Protein AF-S4NXZ8-F1 (afdb_monomer)

Mean predicted aligned error: 12.27 Å

Foldseek 3Di:
DDPPQQQAAQPPRDNPADKDAQDDPPPPDPPDDRPNQVLCCVQPVDHDDPPDPGHRIHGPVVSVVSVVSSVVVVVVVVVVVVVVVVVVPPPDDDDDPPPPDDDDDDDDDDD

Nearest PDB structures (foldseek):
  7pok-assembly1_B  TM=7.492E-01  e=6.296E-05  Drosophila melanogaster
  7pok-assembly1_D  TM=7.449E-01  e=8.823E-05  Drosophila melanogaster
  7pok-assembly1_C  TM=7.706E-01  e=1.983E-04  Drosophila melanogaster
  7pok-assembly1_A  TM=7.035E-01  e=1.010E-04  Drosophila melanogaster
  1pzw-assembly1_A-2  TM=8.203E-01  e=2.252E-03  Drosophila melanogaster

Secondary structure (DSSP, 8-state):
----GGGS-TTT---SS-EEESS-TT-S-TTSPPHHHHHHHHHH-----TT-SS--EEEHHHHHHHHHHHHHHHHHHHHHHHHHHHHTTTTS--------PPPP-------

Organism: NCBI:txid116150

pLDDT: mean 80.73, std 17.89, range [43.72, 98.25]

Structure (mmCIF, N/CA/C/O backbone):
data_AF-S4NXZ8-F1
#
_entry.id   AF-S4NXZ8-F1
#
loop_
_atom_site.group_PDB
_atom_site.id
_atom_site.type_symbol
_atom_site.label_atom_id
_atom_site.label_alt_id
_atom_site.label_comp_id
_atom_site.label_asym_id
_atom_site.label_entity_id
_atom_site.label_seq_id
_atom_site.pdbx_PDB_ins_code
_atom_site.Cartn_x
_atom_site.Cartn_y
_atom_site.Cartn_z
_atom_site.occupancy
_atom_site.B_iso_or_equiv
_atom_site.auth_seq_id
_atom_site.auth_comp_id
_atom_site.auth_asym_id
_atom_site.auth_atom_id
_atom_site.pdbx_PDB_model_num
ATOM 1 N N . MET A 1 1 ? 6.115 -3.157 -27.916 1.00 43.72 1 MET A N 1
ATOM 2 C CA . MET A 1 1 ?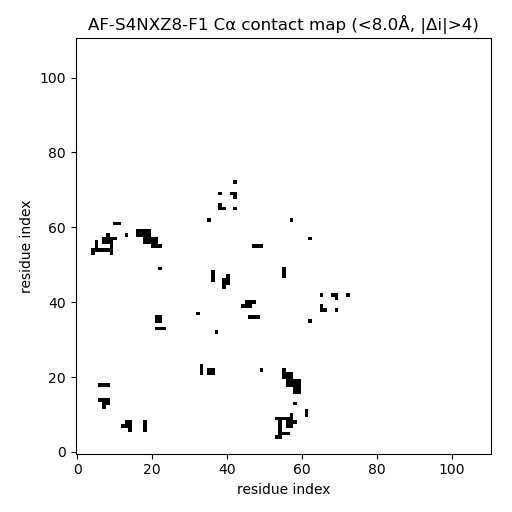 6.907 -2.262 -27.044 1.00 43.72 1 MET A CA 1
ATOM 3 C C . MET A 1 1 ? 7.213 -3.036 -25.778 1.00 43.72 1 MET A C 1
ATOM 5 O O . MET A 1 1 ? 6.269 -3.513 -25.167 1.00 43.72 1 MET A O 1
ATOM 9 N N . ASN A 1 2 ? 8.486 -3.219 -25.425 1.00 53.56 2 ASN A N 1
ATOM 10 C CA . ASN A 1 2 ? 8.851 -3.843 -24.152 1.00 53.56 2 ASN A CA 1
ATOM 11 C C . ASN A 1 2 ? 8.719 -2.778 -23.059 1.00 53.56 2 ASN A C 1
ATOM 13 O O . ASN A 1 2 ? 9.455 -1.791 -23.074 1.00 53.56 2 ASN A O 1
ATOM 17 N N . VAL A 1 3 ? 7.749 -2.932 -22.159 1.00 58.12 3 VAL A N 1
ATOM 18 C CA . VAL A 1 3 ? 7.649 -2.078 -20.973 1.00 58.12 3 VAL A CA 1
ATOM 19 C C . VAL A 1 3 ? 8.733 -2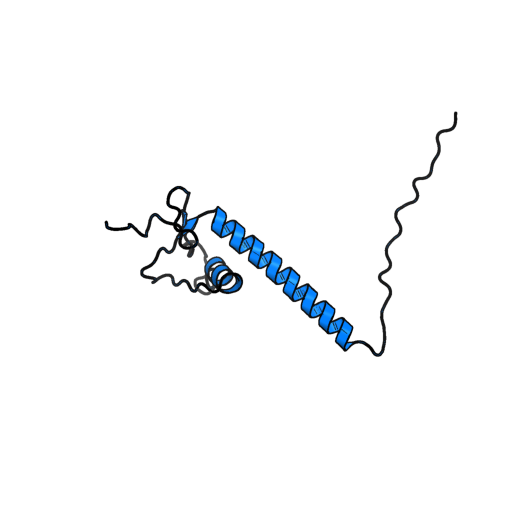.549 -20.013 1.00 58.12 3 VAL A C 1
ATOM 21 O O . VAL A 1 3 ? 8.715 -3.694 -19.576 1.00 58.12 3 VAL A O 1
ATOM 24 N N . ASN A 1 4 ? 9.711 -1.693 -19.719 1.00 69.12 4 ASN A N 1
ATOM 25 C CA . ASN A 1 4 ? 10.643 -1.967 -18.634 1.00 69.12 4 ASN A CA 1
ATOM 26 C C . ASN A 1 4 ? 9.892 -1.721 -17.314 1.00 69.12 4 ASN A C 1
ATOM 28 O O . ASN A 1 4 ? 9.659 -0.572 -16.928 1.00 69.12 4 ASN A O 1
ATOM 32 N N . TYR A 1 5 ? 9.458 -2.810 -16.683 1.00 73.75 5 TYR A N 1
ATOM 33 C CA . TYR A 1 5 ? 8.705 -2.794 -15.430 1.00 73.75 5 TYR A CA 1
ATOM 34 C C . TYR A 1 5 ? 9.526 -2.232 -14.257 1.00 73.75 5 TYR A C 1
ATOM 36 O O . TYR A 1 5 ? 8.952 -1.650 -13.341 1.00 73.75 5 TYR A O 1
ATOM 44 N N . ASP A 1 6 ? 10.857 -2.260 -14.333 1.00 70.62 6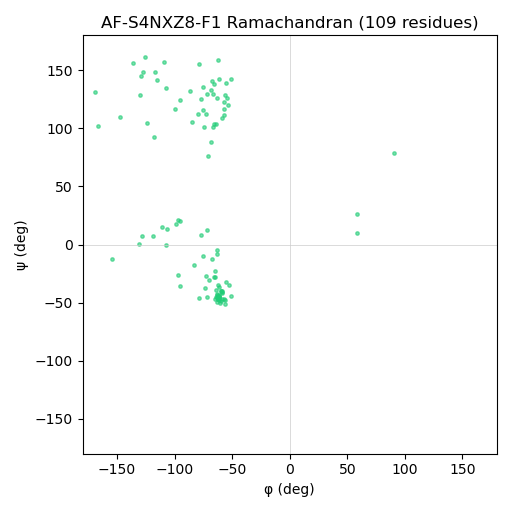 ASP A N 1
ATOM 45 C CA . ASP A 1 6 ? 11.748 -1.732 -13.287 1.00 70.62 6 ASP A CA 1
ATOM 46 C C . ASP A 1 6 ? 11.682 -0.203 -13.155 1.00 70.62 6 ASP A C 1
ATOM 48 O O . ASP A 1 6 ? 12.180 0.371 -12.187 1.00 70.62 6 ASP A O 1
ATOM 52 N N . ARG A 1 7 ? 11.065 0.482 -14.127 1.00 84.56 7 ARG A N 1
ATOM 53 C CA . ARG A 1 7 ? 11.005 1.950 -14.209 1.00 84.56 7 ARG A CA 1
ATOM 54 C C . ARG A 1 7 ? 9.621 2.535 -13.965 1.00 84.56 7 ARG A C 1
ATOM 56 O O . ARG A 1 7 ? 9.396 3.700 -14.292 1.00 84.56 7 ARG A O 1
ATOM 63 N N . VAL A 1 8 ? 8.685 1.766 -13.415 1.00 93.38 8 VAL A N 1
ATOM 64 C CA . VAL A 1 8 ? 7.338 2.256 -13.096 1.00 93.38 8 VAL A CA 1
ATOM 65 C C . VAL A 1 8 ? 6.957 1.967 -11.650 1.00 93.38 8 VAL A C 1
ATOM 67 O O . VAL A 1 8 ? 7.338 0.960 -11.065 1.00 93.38 8 VAL A O 1
ATOM 70 N N . CYS A 1 9 ? 6.154 2.856 -11.072 1.00 95.19 9 CYS A N 1
ATOM 71 C CA . CYS A 1 9 ? 5.552 2.636 -9.764 1.00 95.19 9 CYS A CA 1
ATOM 72 C C . CYS A 1 9 ? 4.546 1.478 -9.814 1.00 95.19 9 CYS A C 1
ATOM 74 O O . CYS A 1 9 ? 3.599 1.512 -10.601 1.00 95.19 9 CYS A O 1
ATOM 76 N N . ARG A 1 10 ? 4.674 0.520 -8.896 1.00 95.38 10 ARG A N 1
ATOM 77 C CA . ARG A 1 10 ? 3.772 -0.629 -8.741 1.00 95.38 10 ARG A CA 1
ATOM 78 C C . ARG A 1 10 ? 2.298 -0.258 -8.560 1.00 95.38 10 ARG A C 1
ATOM 80 O O . ARG A 1 10 ? 1.432 -0.999 -9.010 1.00 95.38 10 ARG A O 1
ATOM 87 N N . LEU A 1 11 ? 2.010 0.877 -7.920 1.00 95.94 11 LEU A N 1
ATOM 88 C CA . LEU A 1 11 ? 0.641 1.276 -7.565 1.00 95.94 11 LEU A CA 1
ATOM 89 C C . LEU A 1 11 ? -0.014 2.243 -8.559 1.00 95.94 11 LEU A C 1
ATOM 91 O O . LEU A 1 11 ? -1.236 2.278 -8.645 1.00 95.94 11 LEU A O 1
ATOM 95 N N . CYS A 1 12 ? 0.764 3.043 -9.294 1.00 95.88 12 CYS A N 1
ATOM 96 C CA . CYS A 1 12 ? 0.208 4.063 -10.197 1.00 95.88 12 CYS A CA 1
ATOM 97 C C . CYS A 1 12 ? 0.795 4.063 -11.610 1.00 95.88 12 CYS A C 1
ATOM 99 O O . CYS A 1 12 ? 0.422 4.912 -12.414 1.00 95.88 12 CYS A O 1
ATOM 101 N N . LEU A 1 13 ? 1.734 3.159 -11.906 1.00 94.50 13 LEU A N 1
ATOM 102 C CA . LEU A 1 13 ? 2.424 3.017 -13.193 1.00 94.50 13 LEU A CA 1
ATOM 103 C C . LEU A 1 13 ? 3.195 4.263 -13.671 1.00 94.50 13 LEU A C 1
ATOM 105 O O . LEU A 1 13 ? 3.683 4.298 -14.798 1.00 94.50 13 LEU A O 1
ATOM 109 N N . SER A 1 14 ? 3.357 5.284 -12.821 1.00 93.88 14 SER A N 1
ATOM 110 C CA . SER A 1 14 ? 4.161 6.465 -13.150 1.00 93.88 14 SER A CA 1
ATOM 111 C C . SER A 1 14 ? 5.647 6.114 -13.237 1.00 93.88 14 SER A C 1
ATOM 113 O O . SER A 1 14 ? 6.184 5.483 -12.327 1.00 93.88 14 SER A O 1
ATOM 115 N N . SER A 1 15 ? 6.307 6.583 -14.299 1.00 88.12 15 SER A N 1
ATOM 116 C CA . SER A 1 15 ? 7.753 6.456 -14.547 1.00 88.12 15 SER A CA 1
ATOM 117 C C . SER A 1 15 ? 8.538 7.759 -14.371 1.00 88.12 15 SER A C 1
ATOM 119 O O . SER A 1 15 ? 9.750 7.790 -14.560 1.00 88.12 15 SER A O 1
ATOM 121 N N . ARG A 1 16 ? 7.862 8.866 -14.034 1.00 81.06 16 ARG A N 1
ATOM 122 C CA . ARG A 1 16 ? 8.462 10.215 -13.962 1.00 81.06 16 ARG A CA 1
ATOM 123 C C . ARG A 1 16 ? 8.868 10.626 -12.544 1.00 81.06 16 ARG A C 1
ATOM 125 O O . ARG A 1 16 ? 8.925 11.815 -12.242 1.00 81.06 16 ARG A O 1
ATOM 132 N N . CYS A 1 17 ? 9.064 9.666 -11.650 1.00 83.69 17 CYS A N 1
ATOM 133 C CA . CYS A 1 17 ? 9.272 9.926 -10.230 1.00 83.69 17 CYS A CA 1
ATOM 134 C C . CYS A 1 17 ? 10.409 9.067 -9.685 1.00 83.69 17 CYS A C 1
ATOM 136 O O . CYS A 1 17 ? 10.679 7.991 -10.212 1.00 83.69 17 CYS A O 1
ATOM 138 N N . GLU A 1 18 ? 11.018 9.528 -8.593 1.00 89.50 18 GLU A N 1
ATOM 139 C CA . GLU A 1 18 ? 11.878 8.690 -7.761 1.00 89.50 18 GLU A CA 1
ATOM 140 C C . GLU A 1 18 ? 11.089 7.455 -7.298 1.00 89.50 18 GLU A C 1
ATOM 142 O O . GLU A 1 18 ? 9.960 7.570 -6.797 1.00 89.50 18 GLU A O 1
ATOM 147 N N . LEU A 1 19 ? 11.684 6.285 -7.516 1.00 92.31 19 LEU A N 1
ATOM 148 C CA . LEU A 1 19 ? 11.152 4.987 -7.137 1.00 92.31 19 LEU A CA 1
ATOM 149 C C . LEU A 1 19 ? 11.954 4.452 -5.951 1.00 92.31 19 LEU A C 1
ATOM 151 O O . LEU A 1 19 ? 13.180 4.517 -5.943 1.00 92.31 19 LEU A O 1
ATOM 155 N N . LEU A 1 20 ? 11.239 3.939 -4.959 1.00 90.88 20 LEU A N 1
ATOM 156 C CA . LEU A 1 20 ? 11.778 3.369 -3.733 1.00 90.88 20 LEU A CA 1
ATOM 157 C C . LEU A 1 20 ? 11.447 1.871 -3.697 1.00 90.88 20 LEU A C 1
ATOM 159 O O . LEU A 1 20 ? 10.328 1.504 -4.084 1.00 90.88 20 LEU A O 1
ATOM 163 N N . PRO A 1 21 ? 12.365 1.016 -3.221 1.00 91.69 21 PRO A N 1
ATOM 164 C CA . PRO A 1 21 ? 12.102 -0.410 -3.101 1.00 91.69 21 PRO A CA 1
ATOM 165 C C . PRO A 1 21 ? 11.016 -0.663 -2.056 1.00 91.69 21 PRO A C 1
ATOM 167 O O . PRO A 1 21 ? 11.003 -0.050 -0.986 1.00 91.69 21 PRO A O 1
ATOM 170 N N . ILE A 1 22 ? 10.100 -1.583 -2.359 1.00 92.38 22 ILE A N 1
ATOM 171 C CA . ILE A 1 22 ? 9.091 -2.045 -1.392 1.00 92.38 22 ILE A CA 1
ATOM 172 C C . ILE A 1 22 ? 9.736 -2.938 -0.316 1.00 92.38 22 ILE A C 1
ATOM 174 O O . ILE A 1 22 ? 9.255 -2.969 0.818 1.00 92.38 22 ILE A O 1
ATOM 178 N N . PHE A 1 23 ? 10.845 -3.597 -0.667 1.00 90.44 23 PHE A N 1
ATOM 179 C CA . PHE A 1 23 ? 11.637 -4.511 0.158 1.00 90.44 23 PHE A CA 1
ATOM 180 C C . PHE A 1 23 ? 13.058 -3.924 0.326 1.00 90.44 23 PHE A C 1
ATOM 182 O O . PHE A 1 23 ? 13.893 -4.087 -0.564 1.00 90.44 23 PHE A O 1
ATOM 189 N N . PRO A 1 24 ? 13.344 -3.137 1.384 1.00 80.31 24 PRO A N 1
ATOM 190 C CA . PRO A 1 24 ? 14.668 -2.551 1.599 1.00 80.31 24 PRO A CA 1
ATOM 191 C C . PRO A 1 24 ? 15.669 -3.596 2.107 1.00 80.31 24 PRO A C 1
ATOM 193 O O . PRO A 1 24 ? 15.385 -4.306 3.061 1.00 80.31 24 PRO A O 1
ATO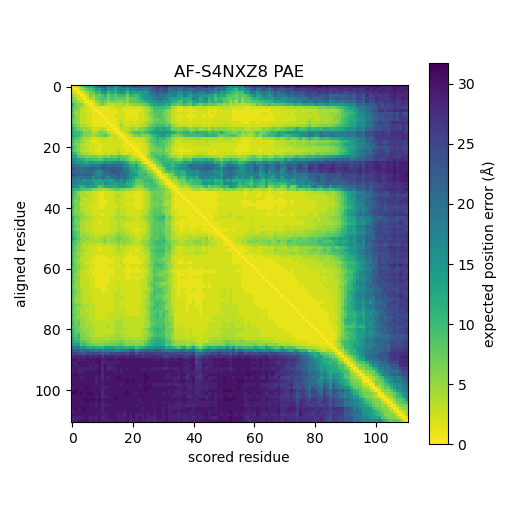M 196 N N . THR A 1 25 ? 16.884 -3.614 1.560 1.00 71.94 25 THR A N 1
ATOM 197 C CA . THR A 1 25 ? 17.943 -4.585 1.910 1.00 71.94 25 THR A CA 1
ATOM 198 C C . THR A 1 25 ? 18.659 -4.307 3.243 1.00 71.94 25 THR A C 1
ATOM 200 O O . THR A 1 25 ? 19.702 -4.893 3.512 1.00 71.94 25 THR A O 1
ATOM 203 N N . THR A 1 26 ? 18.188 -3.346 4.044 1.00 63.47 26 THR A N 1
ATOM 204 C CA . THR A 1 26 ? 18.895 -2.847 5.242 1.00 63.47 26 THR A CA 1
ATOM 205 C C . THR A 1 26 ? 18.130 -3.057 6.548 1.00 63.47 26 THR A C 1
ATOM 207 O O . THR A 1 26 ? 18.546 -2.523 7.575 1.00 63.47 26 THR A O 1
ATOM 210 N N . SER A 1 27 ? 17.003 -3.772 6.544 1.00 56.19 27 SER A N 1
ATOM 211 C CA . SER A 1 27 ? 16.384 -4.222 7.794 1.00 56.19 27 SER A CA 1
ATOM 212 C C . SER A 1 27 ? 17.231 -5.353 8.368 1.00 56.19 27 SER A C 1
ATOM 214 O O . SER A 1 27 ? 17.316 -6.420 7.779 1.00 56.19 27 SER A O 1
ATOM 216 N N . SER A 1 28 ? 17.877 -5.104 9.506 1.00 51.22 28 SER A N 1
ATOM 217 C CA . SER A 1 28 ? 18.798 -6.035 10.173 1.00 51.22 28 SER A CA 1
ATOM 218 C C . SER A 1 28 ? 18.160 -7.344 10.661 1.00 51.22 28 SER A C 1
ATOM 220 O O . SER A 1 28 ? 18.888 -8.209 11.137 1.00 51.22 28 SER A O 1
ATOM 222 N N . ASP A 1 29 ? 16.839 -7.492 10.544 1.00 50.81 29 ASP A N 1
ATOM 223 C CA . ASP A 1 29 ? 16.087 -8.681 10.935 1.00 50.81 29 ASP A CA 1
ATOM 224 C C . ASP A 1 29 ? 15.282 -9.213 9.739 1.00 50.81 29 ASP A C 1
ATOM 226 O O . ASP A 1 29 ? 14.236 -8.679 9.374 1.00 50.81 29 ASP A O 1
ATOM 230 N N . GLU A 1 30 ? 15.765 -10.311 9.154 1.00 53.44 30 GLU A N 1
ATOM 231 C CA . GLU A 1 30 ? 15.117 -11.077 8.071 1.00 53.44 30 GLU A CA 1
ATOM 232 C C . GLU A 1 30 ? 13.770 -11.706 8.496 1.00 53.44 30 GLU A C 1
ATOM 234 O O . GLU A 1 30 ? 13.056 -12.292 7.683 1.00 53.44 30 GLU A O 1
ATOM 239 N N . SER A 1 31 ? 13.426 -11.643 9.787 1.00 50.41 31 SER A N 1
ATOM 240 C CA . SER A 1 31 ? 12.203 -12.224 10.346 1.00 50.41 31 SER A CA 1
ATOM 241 C C . SER A 1 31 ? 10.966 -11.343 10.193 1.00 50.41 31 SER A C 1
ATOM 243 O O . SER A 1 31 ? 9.852 -11.855 10.325 1.00 50.41 31 SER A O 1
ATOM 245 N N . ASP A 1 32 ? 11.136 -10.045 9.932 1.00 53.69 32 ASP A N 1
ATOM 246 C CA . ASP A 1 32 ? 10.012 -9.118 9.855 1.00 53.69 32 ASP A CA 1
ATOM 247 C C . ASP A 1 32 ? 9.553 -8.929 8.405 1.00 53.69 32 ASP A C 1
ATOM 249 O O . ASP A 1 32 ? 10.337 -8.525 7.541 1.00 53.69 32 ASP A O 1
ATOM 253 N N . PRO A 1 33 ? 8.265 -9.179 8.097 1.00 59.50 33 PRO A N 1
ATOM 254 C CA . PRO A 1 33 ? 7.746 -8.904 6.771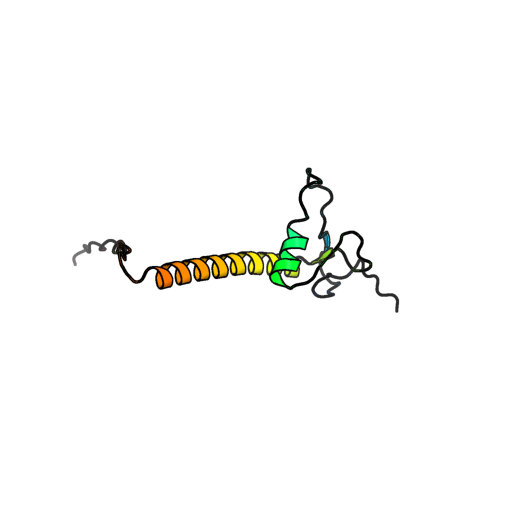 1.00 59.50 33 PRO A CA 1
ATOM 255 C C . PRO A 1 33 ? 7.869 -7.402 6.472 1.00 59.50 33 PRO A C 1
ATOM 257 O O . PRO A 1 33 ? 7.615 -6.573 7.354 1.00 59.50 33 PRO A O 1
ATOM 260 N N . PRO A 1 34 ? 8.188 -7.014 5.225 1.00 73.50 34 PRO A N 1
ATOM 261 C CA . PRO A 1 34 ? 8.360 -5.615 4.877 1.00 73.50 34 PRO A CA 1
ATOM 262 C C . PRO A 1 34 ? 7.096 -4.827 5.202 1.00 73.50 34 PRO A C 1
ATOM 264 O O . PRO A 1 34 ? 6.026 -5.038 4.619 1.00 73.50 34 PRO A O 1
ATOM 267 N N . VAL A 1 35 ? 7.244 -3.876 6.127 1.00 87.06 35 VAL A N 1
ATOM 268 C CA . VAL A 1 35 ? 6.143 -3.077 6.685 1.00 87.06 35 VAL A CA 1
ATOM 269 C C . VAL A 1 35 ? 5.306 -2.429 5.580 1.00 87.06 35 VAL A C 1
ATOM 271 O O . VAL A 1 35 ? 4.088 -2.305 5.705 1.00 87.06 35 VAL A O 1
ATOM 274 N N . LEU A 1 36 ? 5.934 -2.029 4.472 1.00 92.75 36 LEU A N 1
ATOM 275 C CA . LEU A 1 36 ? 5.229 -1.406 3.361 1.00 92.75 36 LEU A CA 1
ATOM 276 C C . LEU A 1 36 ? 4.354 -2.384 2.570 1.00 92.75 36 LEU A C 1
ATOM 278 O O . LEU A 1 36 ? 3.209 -2.047 2.278 1.00 92.75 36 LEU A O 1
ATOM 282 N N . ALA A 1 37 ? 4.858 -3.573 2.232 1.00 94.50 37 ALA A N 1
ATOM 283 C CA . ALA A 1 37 ? 4.087 -4.572 1.490 1.00 94.50 37 ALA A CA 1
ATOM 284 C C . ALA A 1 37 ? 2.816 -4.967 2.261 1.00 94.50 37 ALA A C 1
ATOM 286 O O . ALA A 1 37 ? 1.732 -5.049 1.678 1.00 94.50 37 ALA A O 1
ATOM 287 N N . LEU A 1 38 ? 2.931 -5.108 3.588 1.00 94.06 38 LEU A N 1
ATOM 288 C CA . LEU A 1 38 ? 1.792 -5.364 4.466 1.00 94.06 38 LEU A CA 1
ATOM 289 C C . LEU A 1 38 ? 0.783 -4.209 4.443 1.00 94.06 38 LEU A C 1
ATOM 291 O O . LEU A 1 38 ? -0.400 -4.434 4.198 1.00 94.06 38 LEU A O 1
ATOM 295 N N . LYS A 1 39 ? 1.239 -2.959 4.605 1.00 95.38 39 LYS A N 1
ATOM 296 C CA . LYS A 1 39 ? 0.357 -1.781 4.531 1.00 95.38 39 LYS A CA 1
ATOM 297 C C . LYS A 1 39 ? -0.368 -1.675 3.190 1.00 95.38 39 LYS A C 1
ATOM 299 O O . LYS A 1 39 ? -1.547 -1.324 3.169 1.00 95.38 39 LYS A O 1
ATOM 304 N N . ILE A 1 40 ? 0.312 -1.975 2.080 1.00 96.38 40 ILE A N 1
ATOM 305 C CA . ILE A 1 40 ? -0.294 -1.993 0.742 1.00 96.38 40 ILE A CA 1
ATOM 306 C C . ILE A 1 40 ? -1.420 -3.031 0.695 1.00 96.38 40 ILE A C 1
ATOM 308 O O . ILE A 1 40 ? -2.545 -2.694 0.318 1.00 96.38 40 ILE A O 1
ATOM 312 N N . LYS A 1 41 ? -1.153 -4.266 1.132 1.00 96.44 41 LYS A N 1
ATOM 313 C CA . LYS A 1 41 ? -2.171 -5.319 1.197 1.00 96.44 41 LYS A CA 1
ATOM 314 C C . LY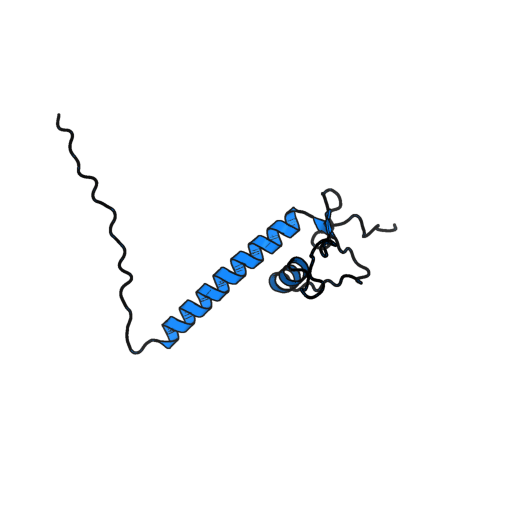S A 1 41 ? -3.362 -4.888 2.055 1.00 96.44 41 LYS A C 1
ATOM 316 O O . LYS A 1 41 ? -4.502 -4.990 1.615 1.00 96.44 41 LYS A O 1
ATOM 321 N N . ASP A 1 42 ? -3.101 -4.341 3.235 1.00 95.88 42 ASP A N 1
ATOM 322 C CA . ASP A 1 42 ? -4.134 -3.987 4.207 1.00 95.88 42 ASP A CA 1
ATOM 323 C C . ASP A 1 42 ? -5.005 -2.800 3.790 1.00 95.88 42 ASP A C 1
ATOM 325 O O . ASP A 1 42 ? -6.163 -2.725 4.213 1.00 95.88 42 ASP A O 1
ATOM 329 N N . CYS A 1 43 ? -4.456 -1.853 3.023 1.00 96.75 43 CYS A N 1
ATOM 330 C CA . CYS A 1 43 ? -5.160 -0.629 2.634 1.00 96.75 43 CYS A CA 1
ATOM 331 C C . CYS A 1 43 ? -5.825 -0.732 1.259 1.00 96.75 43 CYS A C 1
ATOM 333 O O . CYS A 1 43 ? -6.889 -0.152 1.065 1.00 96.75 43 CYS A O 1
ATOM 335 N N . VAL A 1 44 ? -5.210 -1.434 0.299 1.00 95.62 44 VAL A N 1
ATOM 336 C CA . VAL A 1 44 ? -5.690 -1.475 -1.097 1.00 95.62 44 VAL A CA 1
ATOM 337 C C . VAL A 1 44 ? -5.858 -2.889 -1.655 1.00 95.62 44 VAL A C 1
ATOM 339 O O . VAL A 1 44 ? -6.155 -3.040 -2.835 1.00 95.62 44 VAL A O 1
ATOM 342 N N . SER A 1 45 ? -5.710 -3.928 -0.826 1.00 96.69 45 SER A N 1
ATOM 343 C CA . SER A 1 45 ? -5.904 -5.339 -1.211 1.00 96.69 45 SER A CA 1
ATOM 344 C C . SER A 1 45 ? -5.000 -5.820 -2.354 1.00 96.69 45 SER A C 1
ATOM 346 O O . SER A 1 45 ? -5.336 -6.766 -3.063 1.00 96.69 45 SER A O 1
ATOM 348 N N . VAL A 1 46 ? -3.83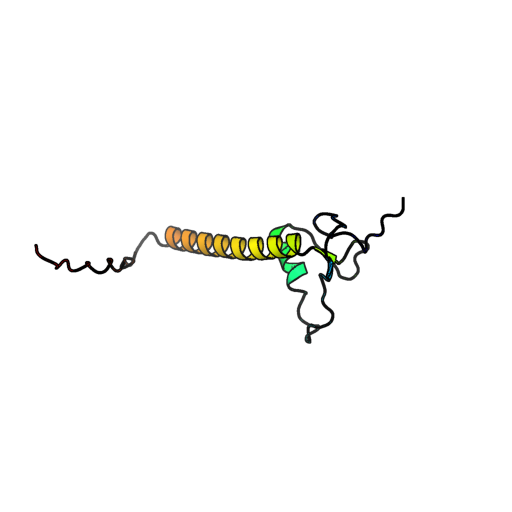2 -5.194 -2.524 1.00 95.50 46 VAL A N 1
ATOM 349 C CA . VAL A 1 46 ? -2.812 -5.626 -3.490 1.00 95.50 46 VAL A CA 1
ATOM 350 C C . VAL A 1 46 ? -1.743 -6.419 -2.750 1.00 95.50 46 VAL A C 1
ATOM 352 O O . VAL A 1 46 ? -1.055 -5.885 -1.884 1.00 95.50 46 VAL A O 1
ATOM 355 N N . GLN A 1 47 ? -1.600 -7.697 -3.092 1.00 94.44 47 GLN A N 1
ATOM 356 C CA . GLN A 1 47 ? -0.522 -8.537 -2.579 1.00 94.44 47 GLN A CA 1
ATOM 357 C C . GLN A 1 47 ? 0.718 -8.381 -3.460 1.00 94.44 47 GLN A C 1
ATOM 359 O O . GLN A 1 47 ? 0.618 -8.425 -4.684 1.00 94.44 47 GLN A O 1
ATOM 364 N N . ILE A 1 48 ? 1.870 -8.174 -2.824 1.00 93.00 48 ILE A N 1
ATOM 365 C CA . ILE A 1 48 ? 3.159 -7.989 -3.494 1.00 93.00 48 ILE A CA 1
ATOM 366 C C . ILE A 1 48 ? 4.154 -8.937 -2.834 1.00 93.00 48 ILE A C 1
ATOM 368 O O . ILE A 1 48 ? 4.263 -8.946 -1.605 1.00 93.00 48 ILE A O 1
ATOM 372 N N . SER A 1 49 ? 4.852 -9.727 -3.644 1.00 91.19 49 SER A N 1
ATOM 373 C CA . SER A 1 49 ? 5.979 -10.556 -3.219 1.00 91.19 49 SER A CA 1
ATOM 374 C C . SER A 1 49 ? 7.291 -9.992 -3.759 1.00 91.19 49 SER A C 1
ATOM 376 O O . SER A 1 49 ? 7.309 -9.275 -4.757 1.00 91.19 49 SER A O 1
ATOM 378 N N . GLU A 1 50 ? 8.398 -10.328 -3.104 1.00 86.94 50 GLU A N 1
ATOM 379 C CA . GLU A 1 50 ? 9.741 -9.974 -3.570 1.00 86.94 50 GLU A CA 1
ATOM 380 C C . GLU A 1 50 ? 10.097 -10.688 -4.886 1.00 86.94 50 GLU A C 1
ATOM 382 O O . GLU A 1 50 ? 10.819 -10.140 -5.711 1.00 86.94 50 GLU A O 1
ATOM 387 N N . ASN A 1 51 ? 9.508 -11.868 -5.116 1.00 86.94 51 ASN A N 1
ATOM 388 C CA . ASN A 1 51 ? 9.695 -12.683 -6.320 1.00 86.94 51 ASN A CA 1
ATOM 389 C C . ASN A 1 51 ? 8.610 -12.444 -7.392 1.00 86.94 51 ASN A C 1
ATOM 391 O O . ASN A 1 51 ? 8.370 -13.318 -8.223 1.00 86.94 51 ASN A O 1
ATOM 395 N N . ASP A 1 52 ? 7.898 -11.314 -7.345 1.00 85.81 52 ASP A N 1
ATOM 396 C CA . ASP A 1 52 ? 6.876 -10.983 -8.345 1.00 85.81 52 ASP A CA 1
ATOM 397 C C . ASP A 1 52 ? 7.511 -10.719 -9.727 1.00 85.81 52 ASP A C 1
ATOM 399 O O . ASP A 1 52 ? 8.477 -9.969 -9.842 1.00 85.81 52 ASP A O 1
ATOM 403 N N . ASP A 1 53 ? 6.864 -11.179 -10.805 1.00 89.31 53 ASP A N 1
ATOM 404 C CA . ASP A 1 53 ? 7.187 -10.789 -12.198 1.00 89.31 53 ASP A CA 1
ATOM 405 C C . ASP A 1 53 ? 6.770 -9.336 -12.537 1.00 89.31 53 ASP A C 1
ATOM 407 O O . ASP A 1 53 ? 6.674 -8.927 -13.698 1.00 89.31 53 ASP A O 1
ATOM 411 N N . LEU A 1 54 ? 6.432 -8.549 -11.519 1.00 91.44 54 LEU A N 1
ATOM 412 C CA . LEU A 1 54 ? 5.842 -7.220 -11.615 1.00 91.44 54 LEU A CA 1
ATOM 413 C C . LEU A 1 54 ? 6.693 -6.221 -10.814 1.00 91.44 54 LEU A C 1
ATOM 415 O O . LEU A 1 54 ? 7.455 -6.633 -9.946 1.00 91.44 54 LEU A O 1
ATOM 419 N N . PRO A 1 55 ? 6.566 -4.900 -11.056 1.00 92.50 55 PRO A N 1
ATOM 420 C CA . PRO A 1 55 ? 7.424 -3.912 -10.405 1.00 92.50 55 PRO A CA 1
ATOM 421 C C . PRO A 1 55 ? 7.411 -4.033 -8.872 1.00 92.50 55 PRO A C 1
ATOM 423 O O . PRO A 1 55 ? 6.354 -3.937 -8.250 1.00 92.50 55 PRO A O 1
ATOM 426 N N . THR A 1 56 ? 8.581 -4.151 -8.250 1.00 91.88 56 THR A N 1
ATOM 427 C CA . THR A 1 56 ? 8.749 -4.195 -6.782 1.00 91.88 56 THR A CA 1
ATOM 428 C C . THR A 1 56 ? 9.152 -2.836 -6.194 1.00 91.88 56 THR A C 1
ATOM 430 O O . THR A 1 56 ? 9.591 -2.735 -5.047 1.00 91.88 56 THR A O 1
ATOM 433 N N . ASN A 1 57 ? 8.945 -1.763 -6.966 1.00 92.62 57 ASN A N 1
ATOM 434 C CA . ASN A 1 57 ? 9.231 -0.386 -6.578 1.00 92.62 57 ASN A CA 1
ATOM 435 C C . ASN A 1 57 ? 7.965 0.479 -6.536 1.00 92.62 57 ASN A C 1
ATOM 437 O O . ASN A 1 57 ? 7.039 0.320 -7.334 1.00 92.62 57 ASN A O 1
ATOM 441 N N . VAL A 1 58 ? 7.942 1.469 -5.647 1.00 94.88 58 VAL A N 1
ATOM 442 C CA . VAL A 1 58 ? 6.834 2.416 -5.482 1.00 94.88 58 VAL A CA 1
ATOM 443 C C . VAL A 1 58 ? 7.347 3.853 -5.508 1.00 94.88 58 VAL A C 1
ATOM 445 O O . VAL A 1 58 ? 8.434 4.145 -5.021 1.00 94.88 58 VAL A O 1
ATOM 448 N N . CYS A 1 59 ? 6.579 4.785 -6.073 1.00 96.12 59 CYS A N 1
ATOM 449 C CA . CYS A 1 59 ? 6.936 6.200 -5.993 1.00 96.12 59 CYS A CA 1
ATOM 450 C C . CYS A 1 59 ? 6.563 6.800 -4.629 1.00 96.12 59 CYS A C 1
ATOM 452 O O . CYS A 1 59 ? 5.613 6.354 -3.978 1.00 96.12 59 CYS A O 1
ATOM 454 N N . ARG A 1 60 ? 7.253 7.878 -4.235 1.00 94.38 60 ARG A N 1
ATOM 455 C CA . ARG A 1 60 ? 7.033 8.583 -2.956 1.00 94.38 60 ARG A CA 1
ATOM 456 C C . ARG A 1 60 ? 5.563 8.941 -2.698 1.00 94.38 60 ARG A C 1
ATOM 458 O O . ARG A 1 60 ? 5.039 8.644 -1.637 1.00 94.38 60 ARG A O 1
ATOM 465 N N . LYS A 1 61 ? 4.850 9.463 -3.703 1.00 96.31 61 LYS A N 1
ATOM 466 C CA . LYS A 1 61 ? 3.423 9.817 -3.566 1.00 96.31 61 LYS A CA 1
ATOM 467 C C . LYS A 1 61 ? 2.548 8.620 -3.174 1.00 96.31 61 LYS A C 1
ATOM 469 O O . LYS A 1 61 ? 1.636 8.754 -2.365 1.00 96.31 61 LYS A O 1
ATOM 474 N N . CYS A 1 62 ? 2.797 7.453 -3.764 1.00 97.06 62 CYS A N 1
ATOM 475 C CA . CYS A 1 62 ? 2.037 6.248 -3.448 1.00 97.06 62 CYS A CA 1
ATOM 476 C C . CYS A 1 62 ? 2.414 5.683 -2.073 1.00 97.06 62 CYS A C 1
ATOM 478 O O . CYS A 1 62 ? 1.523 5.254 -1.347 1.00 97.06 62 CYS A O 1
ATOM 480 N N . MET A 1 63 ? 3.695 5.742 -1.696 1.00 94.69 63 MET A N 1
ATOM 481 C CA . MET A 1 63 ? 4.161 5.431 -0.340 1.00 94.69 63 MET A CA 1
ATOM 482 C C . MET A 1 63 ? 3.450 6.304 0.708 1.00 94.69 63 MET A C 1
ATOM 484 O O . MET A 1 63 ? 2.878 5.777 1.661 1.00 94.69 63 MET A O 1
ATOM 488 N N . ASP A 1 64 ? 3.436 7.625 0.513 1.00 95.38 64 ASP A N 1
ATOM 489 C CA . ASP A 1 64 ? 2.803 8.579 1.431 1.00 95.38 64 ASP A CA 1
ATOM 490 C C . ASP A 1 64 ? 1.298 8.313 1.558 1.00 95.38 64 ASP A C 1
ATOM 492 O O . ASP A 1 64 ? 0.769 8.247 2.666 1.00 95.38 64 ASP A O 1
ATOM 496 N N . ASN A 1 65 ? 0.611 8.073 0.436 1.00 97.56 65 ASN A N 1
ATOM 497 C CA . ASN A 1 65 ? -0.809 7.717 0.441 1.00 97.56 65 ASN A CA 1
ATOM 498 C C . ASN A 1 65 ? -1.085 6.437 1.239 1.00 97.56 65 ASN A C 1
ATOM 500 O O . ASN A 1 65 ? -1.995 6.426 2.063 1.00 97.56 65 ASN A O 1
ATOM 504 N N . VAL A 1 66 ? -0.302 5.374 1.030 1.00 96.88 66 VAL A N 1
ATOM 505 C CA . VAL A 1 66 ? -0.464 4.103 1.755 1.00 96.88 66 VAL A CA 1
ATOM 506 C C . VAL A 1 66 ? -0.226 4.290 3.252 1.00 96.88 66 VAL A C 1
ATOM 508 O O . VAL A 1 66 ? -1.001 3.783 4.061 1.00 96.88 66 VAL A O 1
ATOM 511 N N . ASN A 1 67 ? 0.799 5.051 3.641 1.00 95.00 67 ASN A N 1
ATOM 512 C CA . ASN A 1 67 ? 1.051 5.361 5.047 1.00 95.00 67 ASN A CA 1
ATOM 513 C C . ASN A 1 67 ? -0.100 6.165 5.671 1.00 95.00 67 ASN A C 1
ATOM 515 O O . ASN A 1 67 ? -0.567 5.816 6.756 1.00 95.00 67 ASN A O 1
ATOM 519 N N . ASN A 1 68 ? -0.601 7.185 4.972 1.00 96.69 68 ASN A N 1
ATOM 520 C CA . ASN A 1 68 ? -1.729 7.994 5.433 1.00 96.69 68 ASN A CA 1
ATOM 521 C C . ASN A 1 68 ? -3.011 7.164 5.564 1.00 96.69 68 ASN A C 1
ATOM 523 O O . ASN A 1 68 ? -3.712 7.271 6.570 1.00 96.69 68 ASN A O 1
ATOM 527 N N . TRP A 1 69 ? -3.306 6.297 4.591 1.00 98.00 69 TRP A N 1
ATOM 528 C CA . TRP A 1 69 ? -4.452 5.391 4.659 1.00 98.00 69 TRP A CA 1
ATOM 529 C C . TRP A 1 69 ? -4.329 4.380 5.790 1.00 98.00 69 TRP A C 1
ATOM 531 O O . TRP A 1 69 ? -5.321 4.127 6.462 1.00 98.00 69 TRP A O 1
ATOM 541 N N . HIS A 1 70 ? -3.136 3.847 6.052 1.00 96.38 70 HIS A N 1
ATOM 542 C CA . HIS A 1 70 ? -2.921 2.928 7.166 1.00 96.38 70 HIS A CA 1
ATOM 543 C C . HIS A 1 70 ? -3.197 3.600 8.521 1.00 96.38 70 HIS A C 1
ATOM 545 O O . HIS A 1 70 ? -3.900 3.039 9.361 1.00 96.38 70 HIS A O 1
ATOM 551 N N . ILE A 1 71 ? -2.712 4.833 8.711 1.00 96.06 71 ILE A N 1
ATOM 552 C CA . ILE A 1 71 ? -2.997 5.632 9.914 1.00 96.06 71 ILE A CA 1
ATOM 553 C C . ILE A 1 71 ? -4.501 5.895 10.031 1.00 96.06 71 ILE A C 1
ATOM 555 O O . ILE A 1 71 ? -5.091 5.677 11.090 1.00 96.06 71 ILE A O 1
ATOM 559 N N . PHE A 1 72 ? -5.134 6.330 8.941 1.00 97.88 72 PHE A N 1
ATOM 560 C CA . PHE A 1 72 ? -6.566 6.611 8.919 1.00 97.88 72 PHE A CA 1
ATOM 561 C C . PHE A 1 72 ? -7.405 5.360 9.222 1.00 97.88 72 PHE A C 1
ATOM 563 O O . PHE A 1 72 ? -8.308 5.417 10.055 1.00 97.88 72 PHE A O 1
ATOM 570 N N . LYS A 1 73 ? -7.052 4.208 8.638 1.00 97.12 73 LYS A N 1
ATOM 571 C CA . LYS A 1 73 ? -7.680 2.909 8.912 1.00 97.12 73 LYS A CA 1
ATOM 572 C C . LYS A 1 73 ? -7.622 2.571 10.403 1.00 97.12 73 LYS A C 1
ATOM 574 O O . LYS A 1 73 ? -8.661 2.275 10.987 1.00 97.12 73 LYS A O 1
ATOM 579 N N . ALA A 1 74 ? -6.459 2.710 11.040 1.00 95.81 74 ALA A N 1
ATOM 580 C CA . ALA A 1 74 ? -6.306 2.453 12.474 1.00 95.81 74 ALA A CA 1
ATOM 581 C C . ALA A 1 74 ? -7.173 3.389 13.344 1.00 95.81 74 ALA A C 1
ATOM 583 O O . ALA A 1 74 ? -7.727 2.968 14.364 1.00 95.81 74 ALA A O 1
ATOM 584 N N . VAL A 1 75 ? -7.326 4.659 12.944 1.00 97.94 75 VAL A N 1
ATOM 585 C CA . VAL A 1 75 ? -8.234 5.611 13.610 1.00 97.94 75 VAL A CA 1
ATOM 586 C C . VAL A 1 75 ? -9.692 5.167 13.477 1.00 97.94 75 VAL A C 1
ATOM 588 O O . VAL A 1 75 ? -10.420 5.175 14.475 1.00 97.94 75 VAL A O 1
ATOM 591 N N . CYS A 1 76 ? -10.118 4.747 12.283 1.00 98.25 76 CYS A N 1
ATOM 592 C CA . CYS A 1 76 ? -11.466 4.235 12.041 1.00 98.25 76 CYS A CA 1
ATOM 593 C C . CYS A 1 76 ? -11.750 2.970 12.858 1.00 98.25 76 CYS A C 1
ATOM 595 O O . CYS A 1 76 ? -12.777 2.903 13.528 1.00 98.25 76 CYS A O 1
ATOM 597 N N . GLU A 1 77 ? -10.834 2.000 12.869 1.00 97.69 77 GLU A N 1
ATOM 598 C CA . GLU A 1 77 ? 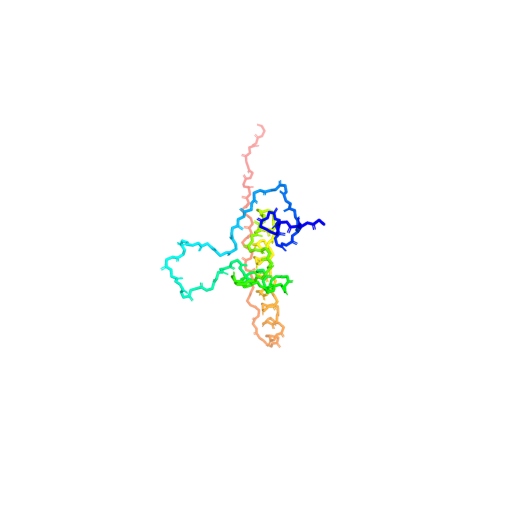-10.980 0.752 13.628 1.00 97.69 77 GLU A CA 1
ATOM 599 C C . GLU A 1 77 ? -11.081 1.012 15.135 1.00 97.69 77 GLU A C 1
ATOM 601 O O . GLU A 1 77 ? -11.976 0.492 15.802 1.00 97.69 77 GLU A O 1
ATOM 606 N N . ARG A 1 78 ? -10.219 1.880 15.684 1.00 98.06 78 ARG A N 1
ATOM 607 C CA . ARG A 1 78 ? -10.290 2.278 17.099 1.00 98.06 78 ARG A CA 1
ATOM 608 C C . ARG A 1 78 ? -11.614 2.963 17.426 1.00 98.06 78 ARG A C 1
ATOM 610 O O . ARG A 1 78 ? -12.221 2.649 18.450 1.00 98.06 78 ARG A O 1
ATOM 617 N N . SER A 1 79 ? -12.049 3.886 16.572 1.00 97.81 79 SER A N 1
ATOM 618 C CA . SER A 1 79 ? -13.317 4.601 16.742 1.00 97.81 79 SER A CA 1
ATOM 619 C C . SER A 1 79 ? -14.498 3.634 16.713 1.00 97.81 79 SER A C 1
ATOM 621 O O . SER A 1 79 ? -15.332 3.668 17.613 1.00 97.81 79 SER A O 1
ATOM 623 N N . GLN A 1 80 ? -14.523 2.708 15.753 1.00 97.44 80 GLN A N 1
ATOM 624 C CA . GLN A 1 80 ? -15.571 1.699 15.633 1.00 97.44 80 GLN A C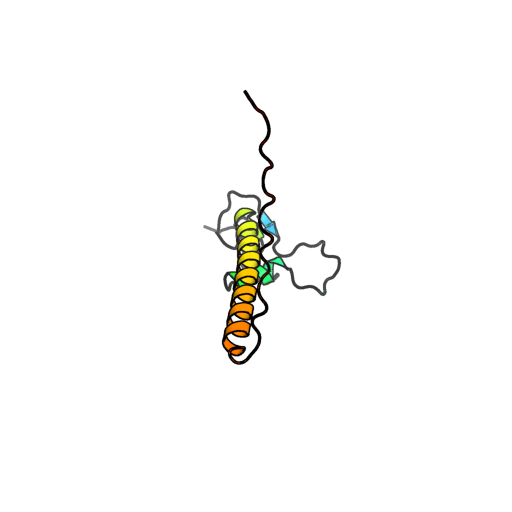A 1
ATOM 625 C C . GLN A 1 80 ? -15.612 0.776 16.854 1.00 97.44 80 GLN A C 1
ATOM 627 O O . GLN A 1 80 ? -16.676 0.569 17.433 1.00 97.44 80 GLN A O 1
ATOM 632 N N . ASN A 1 81 ? -14.459 0.274 17.300 1.00 96.62 81 ASN A N 1
ATOM 633 C CA . ASN A 1 81 ? -14.369 -0.559 18.500 1.00 96.62 81 ASN A CA 1
ATOM 634 C C . ASN A 1 81 ? -14.862 0.187 19.746 1.00 96.62 81 ASN A C 1
ATOM 636 O O . ASN A 1 81 ? -15.574 -0.384 20.574 1.00 96.62 81 ASN A O 1
ATOM 640 N N . LYS A 1 82 ? -14.529 1.479 19.869 1.00 95.50 82 LYS A N 1
ATOM 641 C CA . LYS A 1 82 ? -15.013 2.315 20.968 1.00 95.50 82 LYS A CA 1
ATOM 642 C C . LYS A 1 82 ? -16.530 2.487 20.908 1.00 95.50 82 LYS A C 1
ATOM 644 O O . LYS A 1 82 ? -17.174 2.280 21.932 1.00 95.50 82 LYS A O 1
ATOM 649 N N . LEU A 1 83 ? -17.098 2.799 19.744 1.00 95.81 83 LEU A N 1
ATOM 650 C CA . LEU A 1 83 ? -18.548 2.932 19.565 1.00 95.81 83 LEU A CA 1
ATOM 651 C C . LEU A 1 83 ? -19.279 1.628 19.912 1.00 95.81 83 LEU A C 1
ATOM 653 O O . LEU A 1 83 ? -20.182 1.652 20.741 1.00 95.81 83 LEU A O 1
ATOM 657 N N . LEU A 1 84 ? -18.819 0.483 19.395 1.00 94.69 84 LEU A N 1
ATOM 658 C CA . LEU A 1 84 ? -19.378 -0.831 19.735 1.00 94.69 84 LEU A CA 1
ATOM 659 C C . LEU A 1 84 ? -19.297 -1.118 21.241 1.00 94.69 84 LEU A C 1
ATOM 661 O O . LEU A 1 84 ? -20.249 -1.624 21.828 1.00 94.69 84 LEU A O 1
ATOM 665 N N . SER A 1 85 ? -18.186 -0.760 21.893 1.00 92.19 85 SER A N 1
ATOM 666 C CA . SER A 1 85 ? -18.038 -0.939 23.342 1.00 92.19 85 SER A CA 1
ATOM 667 C C . SER A 1 85 ? -19.003 -0.083 24.166 1.00 92.19 85 SER A C 1
ATOM 669 O O . SER A 1 85 ? -19.344 -0.479 25.277 1.00 92.19 85 SER A O 1
ATOM 671 N N . LEU A 1 86 ? -19.428 1.074 23.643 1.00 90.69 86 LEU A N 1
ATOM 672 C CA . LEU A 1 86 ? -20.410 1.946 24.286 1.00 90.69 86 LEU A CA 1
ATOM 673 C C . LEU A 1 86 ? -21.827 1.407 24.071 1.00 90.69 86 LEU A C 1
ATOM 675 O O . LEU A 1 86 ? -22.561 1.269 25.041 1.00 90.69 86 LEU A O 1
ATOM 679 N N . THR A 1 87 ? -22.176 1.002 22.845 1.00 86.75 87 THR A N 1
ATOM 680 C CA . THR A 1 87 ? -23.488 0.402 22.538 1.00 86.75 87 THR A CA 1
ATOM 681 C C . THR A 1 87 ? -23.718 -0.911 23.292 1.00 86.75 87 THR A C 1
ATOM 683 O O . THR A 1 87 ? -24.826 -1.188 23.734 1.00 86.75 87 THR A O 1
ATOM 686 N N . ASN A 1 88 ? -22.667 -1.707 23.511 1.00 77.56 88 ASN A N 1
ATOM 687 C CA . ASN A 1 88 ? -22.752 -2.934 24.309 1.00 77.56 88 ASN A CA 1
ATOM 688 C C . ASN A 1 88 ? -22.822 -2.677 25.831 1.00 77.56 88 ASN A C 1
ATOM 690 O O . ASN A 1 88 ? -23.033 -3.622 26.589 1.00 77.56 88 ASN A O 1
ATOM 694 N N . LYS A 1 89 ? -22.605 -1.435 26.296 1.00 62.00 89 LYS A N 1
ATOM 695 C CA . LYS A 1 89 ? -22.565 -1.049 27.721 1.00 62.00 89 LYS A CA 1
ATOM 696 C C . LYS A 1 89 ? -23.789 -0.257 28.196 1.00 62.00 89 LYS A C 1
ATOM 698 O O . LYS A 1 89 ? -23.774 0.241 29.324 1.00 62.00 89 LYS A O 1
ATOM 703 N N . ASP A 1 90 ? -24.874 -0.221 27.423 1.00 54.66 90 ASP A N 1
ATOM 704 C CA . ASP A 1 90 ? -26.174 0.266 27.903 1.00 54.66 90 ASP A CA 1
ATOM 705 C C . ASP A 1 90 ? -26.811 -0.717 28.902 1.00 54.66 90 ASP A C 1
ATOM 707 O O . ASP A 1 90 ? -27.738 -1.469 28.604 1.00 54.66 90 ASP A O 1
ATOM 711 N N . SER A 1 91 ? -26.289 -0.695 30.131 1.00 53.78 91 SER A N 1
ATOM 712 C CA . SER A 1 91 ? -27.072 -0.894 31.358 1.00 53.78 91 SER A CA 1
ATOM 713 C C . SER A 1 91 ? -26.460 -0.243 32.607 1.00 53.78 91 SER A C 1
ATOM 715 O O . SER A 1 91 ? -27.174 -0.106 33.594 1.00 53.78 91 SER A O 1
ATOM 717 N N . SER A 1 92 ? -25.203 0.226 32.621 1.00 53.25 92 SER A N 1
ATOM 718 C CA . SER A 1 92 ? -24.700 0.997 33.775 1.00 53.25 92 SER A CA 1
ATOM 719 C C . SER A 1 92 ? -23.347 1.666 33.504 1.00 53.25 92 SER A C 1
ATOM 721 O O . SER A 1 92 ? -22.397 0.963 33.171 1.00 53.25 92 SER A O 1
ATOM 723 N N . GLN A 1 93 ? -23.234 2.963 33.812 1.00 60.12 93 GLN A N 1
ATOM 724 C CA . GLN A 1 93 ? -21.991 3.747 33.978 1.00 60.12 93 GLN A CA 1
ATOM 725 C C . GLN A 1 93 ? -21.433 4.441 32.718 1.00 60.12 93 GLN A C 1
ATOM 727 O O . GLN A 1 93 ? -20.439 4.024 32.126 1.00 60.12 93 GLN A O 1
ATOM 732 N N . LEU A 1 94 ? -22.046 5.576 32.364 1.00 56.56 94 LEU A N 1
ATOM 733 C CA . LEU A 1 94 ? -21.372 6.671 31.661 1.00 56.56 94 LEU A CA 1
ATOM 734 C C . LEU A 1 94 ? -20.681 7.547 32.717 1.00 56.56 94 LEU A C 1
ATOM 736 O O . LEU A 1 94 ? -21.355 8.282 33.431 1.00 56.56 94 LEU A O 1
ATOM 740 N N . GLU A 1 95 ? -19.356 7.457 32.840 1.00 52.81 95 GLU A N 1
ATOM 741 C CA . GLU A 1 95 ? -18.581 8.486 33.541 1.00 52.81 95 GLU A CA 1
ATOM 742 C C . GLU A 1 95 ? -18.422 9.701 32.620 1.00 52.81 95 GLU A C 1
ATOM 744 O O . GLU A 1 95 ? -17.989 9.589 31.469 1.00 52.81 95 GLU A O 1
ATOM 749 N N . GLU A 1 96 ? -18.826 10.856 33.141 1.00 53.12 96 GLU A N 1
ATOM 750 C CA . GLU A 1 96 ? -18.795 12.159 32.492 1.00 53.12 96 GLU A CA 1
ATOM 751 C C . GLU A 1 96 ? -17.370 12.519 32.046 1.00 53.12 96 GLU A C 1
ATOM 753 O O . GLU A 1 96 ? -16.430 12.588 32.841 1.00 53.12 96 GLU A O 1
ATOM 758 N N . LEU A 1 97 ? -17.199 12.787 30.749 1.00 51.53 97 LEU A N 1
ATOM 759 C CA . LEU A 1 97 ? -15.992 13.424 30.234 1.00 51.53 97 LEU A CA 1
ATOM 760 C C . LEU A 1 97 ? -15.960 14.855 30.780 1.00 51.53 97 LEU A C 1
ATOM 762 O O . LEU A 1 97 ? -16.667 15.728 30.284 1.00 51.53 97 LEU A O 1
ATOM 766 N N . ASN A 1 98 ? -15.153 15.081 31.815 1.00 45.84 98 ASN A N 1
ATOM 767 C CA . ASN A 1 98 ? -14.961 16.391 32.426 1.00 45.84 98 ASN A CA 1
ATOM 768 C C . ASN A 1 98 ? -14.206 17.306 31.443 1.00 45.84 98 ASN A C 1
ATOM 770 O O . ASN A 1 98 ? -12.971 17.338 31.411 1.00 45.84 98 ASN A O 1
ATOM 774 N N . ILE A 1 99 ? -14.955 17.997 30.580 1.00 62.19 99 ILE A N 1
ATOM 775 C CA . ILE A 1 99 ? -14.433 19.045 29.704 1.00 62.19 99 ILE A CA 1
ATOM 776 C C . ILE A 1 99 ? -13.946 20.153 30.633 1.00 62.19 99 ILE A C 1
ATOM 778 O O . ILE A 1 99 ? -14.746 20.887 31.208 1.00 62.19 99 ILE A O 1
ATOM 782 N N . LYS A 1 100 ? -12.625 20.251 30.814 1.00 58.56 100 LYS A N 1
ATOM 783 C CA . LYS A 1 100 ? -12.021 21.394 31.497 1.00 58.56 100 LYS A CA 1
ATOM 784 C C . LYS A 1 100 ? -12.446 22.646 30.735 1.00 58.56 100 LYS A C 1
ATOM 786 O O . LYS A 1 100 ? -12.052 22.825 29.585 1.00 58.56 100 LYS A O 1
ATOM 791 N N . SER A 1 101 ? -13.287 23.453 31.369 1.00 58.12 101 SER A N 1
ATOM 792 C CA . SER A 1 101 ? -13.684 24.767 30.883 1.00 58.12 101 SER A CA 1
ATOM 793 C C . SER A 1 101 ? -12.443 25.621 30.640 1.00 58.12 101 SER A C 1
ATOM 795 O O . SER A 1 101 ? -11.494 25.583 31.430 1.00 58.12 101 SER A O 1
ATOM 797 N N . GLU A 1 102 ? -12.461 26.367 29.536 1.00 58.91 102 GLU A N 1
ATOM 798 C CA . GLU A 1 102 ? -11.433 27.346 29.191 1.00 58.91 102 GLU A CA 1
ATOM 799 C C . GLU A 1 102 ? -11.177 28.303 30.370 1.00 58.91 102 GLU A C 1
ATOM 801 O O . GLU A 1 102 ? -12.121 28.669 31.079 1.00 58.91 102 GLU A O 1
ATOM 806 N N . PRO A 1 103 ? -9.920 28.708 30.617 1.00 56.47 103 PRO A N 1
ATOM 807 C CA . PRO A 1 103 ? -9.632 29.702 31.639 1.00 56.47 103 PRO A CA 1
ATOM 808 C C . PRO A 1 103 ? -10.304 31.030 31.265 1.00 56.47 103 PRO A C 1
ATOM 810 O O . PRO A 1 103 ? -10.094 31.546 30.167 1.00 56.47 103 PRO A O 1
ATOM 813 N N . GLN A 1 104 ? -11.106 31.575 32.187 1.00 54.50 104 GLN A N 1
ATOM 814 C CA . GLN A 1 104 ? -11.631 32.937 32.094 1.00 54.50 104 GLN A CA 1
ATOM 815 C C . GLN A 1 104 ? -10.460 33.901 31.892 1.00 54.50 104 GLN A C 1
ATOM 817 O O . GLN A 1 104 ? -9.555 33.982 32.721 1.00 54.50 104 GLN A O 1
ATOM 822 N N . SER A 1 105 ? -10.481 34.629 30.779 1.00 54.09 105 SER A N 1
ATOM 823 C CA . SER A 1 105 ? -9.661 35.817 30.611 1.00 54.09 105 SER A CA 1
ATOM 824 C C . SER A 1 105 ? -10.156 36.866 31.604 1.00 54.09 105 SER A C 1
ATOM 826 O O . SER A 1 105 ? -11.210 37.470 31.387 1.00 54.09 105 SER A O 1
ATOM 828 N N . ASP A 1 106 ? -9.420 37.054 32.697 1.00 54.50 106 ASP A N 1
ATOM 829 C CA . ASP A 1 106 ? -9.599 38.193 33.590 1.00 54.50 106 ASP A CA 1
ATOM 830 C C . ASP A 1 106 ? -9.392 39.475 32.776 1.00 54.50 106 ASP A C 1
ATOM 832 O O . ASP A 1 106 ? -8.290 39.790 32.323 1.00 54.50 106 ASP A O 1
ATOM 836 N N . GLY A 1 107 ? -10.489 40.189 32.532 1.00 62.69 107 GLY A N 1
ATOM 837 C CA . GLY A 1 107 ? -10.444 41.538 32.000 1.00 62.69 107 GLY A CA 1
ATOM 838 C C . GLY A 1 107 ? -9.933 42.491 33.072 1.00 62.69 107 GLY A C 1
ATOM 839 O O . GLY A 1 107 ? -10.466 42.510 34.176 1.00 62.69 107 GLY A O 1
ATOM 840 N N . ALA A 1 108 ? -8.933 43.296 32.730 1.00 58.66 108 ALA A N 1
ATOM 841 C CA . ALA A 1 108 ? -8.661 44.570 33.382 1.00 58.66 108 ALA A CA 1
ATOM 842 C C . ALA A 1 108 ? -7.676 45.360 32.522 1.00 58.66 108 ALA A C 1
ATOM 844 O O . ALA A 1 108 ? -6.490 45.063 32.572 1.00 58.66 108 ALA A O 1
ATOM 845 N N . TYR A 1 109 ? -8.164 46.345 31.765 1.00 56.31 109 TYR A N 1
ATOM 846 C CA . TYR A 1 109 ? -7.548 47.674 31.711 1.00 56.31 109 TYR A CA 1
ATOM 847 C C . TYR A 1 109 ? -8.675 48.690 31.491 1.00 56.31 109 TYR A C 1
ATOM 849 O O . TYR A 1 109 ? -9.330 48.684 30.449 1.00 56.31 109 TYR A O 1
ATOM 857 N N . ASP A 1 110 ? -8.923 49.457 32.552 1.00 58.19 110 ASP A N 1
ATOM 858 C CA . ASP A 1 110 ? -9.795 50.629 32.626 1.00 58.19 110 ASP A CA 1
ATOM 859 C C . ASP A 1 110 ? -9.307 51.771 31.705 1.00 58.19 110 ASP A C 1
ATOM 861 O O . ASP A 1 110 ? -8.131 51.790 31.336 1.00 58.19 110 ASP A O 1
ATOM 865 N N . ASP A 1 111 ? -10.247 52.673 31.381 1.00 55.28 111 ASP A N 1
ATOM 866 C CA . ASP A 1 111 ? -10.172 53.985 30.684 1.00 55.28 111 ASP A CA 1
ATOM 867 C C . ASP A 1 111 ? -8.795 54.562 30.278 1.00 55.28 111 ASP A C 1
ATOM 869 O O . ASP A 1 111 ? -7.947 54.844 31.160 1.00 55.28 111 ASP A O 1
#

Solvent-accessible surface area (backbone atoms only — not comparable to full-atom values): 7170 Å² total; per-residue (Å²): 133,88,78,67,48,90,55,26,17,58,87,75,63,51,60,91,60,71,68,42,66,48,69,66,96,76,63,95,54,92,84,60,76,49,67,55,42,53,38,39,28,76,68,71,72,46,86,70,57,96,86,48,101,54,41,60,27,34,29,61,70,58,52,52,49,40,53,52,46,44,53,50,48,53,52,51,52,53,50,49,55,50,51,51,57,50,69,75,43,82,84,71,84,84,78,79,82,79,73,78,72,78,81,79,80,82,84,82,84,80,136

InterPro domains:
  IPR012934 Zinc finger, AD-type [PF07776] (8-84)
  IPR012934 Zinc finger, AD-type [PS51915] (7-86)
  IPR012934 Zinc finger, AD-type [SM00868] (8-86)

Sequence (111 aa):
MNVNYDRVCRLCLSSRCELLPIFPTTSSDESDPPVLALKIKDCVSVQISENDDLPTNVCRKCMDNVNNWHIFKAVCERSQNKLLSLTNKDSSQLEELNIKSEPQSDGAYDD

Radius of gyration: 23.94 Å; Cα contacts (8 Å, |Δi|>4): 82; chains: 1; bounding box: 46×67×61 Å